Protein AF-A0A381S4Q2-F1 (afdb_monomer)

Radius of gyration: 21.2 Å; Cα contacts (8 Å, |Δi|>4): 21; chains: 1; bounding box: 33×35×58 Å

Sequence (67 aa):
MNNFNVWVEAINAVLWSSPVLYTLLFTGVVFTFWSGFSQYYALTHGFKVIRGDYDKADDPGAITHFQ

Organism: NCBI:txid408172

Secondary structure (DSSP, 8-state):
--HHHHHHHHHHHHHTSHHHHHHHHHHHHHHHHHTTSTHHHHHHHHHHHTTTTT--TTSS-SS-TT-

Solvent-accessible surface area (backbone atoms only — not comparable to full-atom values): 4144 Å² total; per-residue (Å²): 131,59,75,67,57,55,53,52,52,55,51,49,57,53,68,72,27,67,70,48,52,51,50,54,52,50,51,54,51,50,52,39,60,73,57,67,55,43,66,62,55,50,60,62,49,46,51,37,50,74,67,50,80,72,69,59,97,81,56,99,61,99,59,61,100,87,110

Foldseek 3Di:
DPPVVVVVVVVVCVCPDPVVVVVVVVVVVVCCVVVVNCVVVCVVVVVCQVVCVPPDPPPPDPDRPPD

Structure (mmCIF, N/CA/C/O backbone):
data_AF-A0A381S4Q2-F1
#
_entry.id   AF-A0A381S4Q2-F1
#
loop_
_atom_site.group_PDB
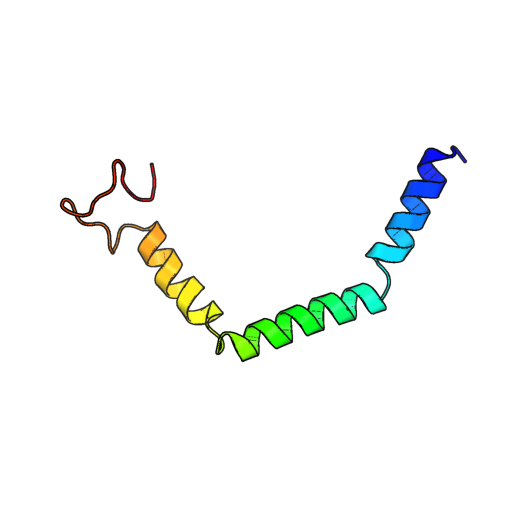_atom_site.id
_atom_site.type_symbol
_atom_site.label_atom_id
_atom_site.label_alt_id
_atom_site.label_comp_id
_atom_site.label_asym_id
_atom_site.label_entity_id
_atom_site.label_seq_id
_atom_site.pdbx_PDB_ins_code
_atom_site.Cartn_x
_atom_site.Cartn_y
_atom_site.Cartn_z
_atom_site.occupancy
_atom_site.B_iso_or_equiv
_atom_site.auth_seq_id
_atom_site.auth_comp_id
_atom_site.auth_asym_id
_atom_site.auth_atom_id
_atom_site.pdbx_PDB_model_num
ATOM 1 N N . MET A 1 1 ? 11.755 20.106 -25.774 1.00 62.44 1 MET A N 1
ATOM 2 C CA . MET A 1 1 ? 11.230 19.503 -24.532 1.00 62.44 1 MET A CA 1
ATOM 3 C C . MET A 1 1 ? 12.157 19.913 -23.398 1.00 62.44 1 MET A C 1
ATOM 5 O O . MET A 1 1 ? 13.359 19.771 -23.575 1.00 62.44 1 MET A O 1
ATOM 9 N N . ASN A 1 2 ? 11.658 20.467 -22.291 1.00 88.12 2 ASN A N 1
ATOM 10 C CA . ASN A 1 2 ? 12.521 20.819 -21.154 1.00 88.12 2 ASN A CA 1
ATOM 11 C C . ASN A 1 2 ? 13.036 19.535 -20.484 1.00 88.12 2 ASN A C 1
ATOM 13 O O . ASN A 1 2 ? 12.270 18.582 -20.364 1.00 88.12 2 ASN A O 1
ATOM 17 N N . ASN A 1 3 ? 14.289 19.514 -20.009 1.00 89.62 3 ASN A N 1
ATOM 18 C CA . ASN A 1 3 ? 14.891 18.335 -19.359 1.00 89.62 3 ASN A CA 1
ATOM 19 C C . ASN A 1 3 ? 14.024 17.780 -18.215 1.00 89.62 3 ASN A C 1
ATOM 21 O O . ASN A 1 3 ? 13.955 16.573 -18.021 1.00 89.62 3 ASN A O 1
ATOM 25 N N . PHE A 1 4 ? 13.315 18.654 -17.497 1.00 93.12 4 PHE A N 1
ATOM 26 C CA . PHE A 1 4 ? 12.348 18.274 -16.468 1.00 93.12 4 PHE A CA 1
ATOM 27 C C . PHE A 1 4 ? 11.224 17.369 -17.000 1.00 93.12 4 PHE A C 1
ATOM 29 O O . PHE A 1 4 ? 10.927 16.345 -16.395 1.00 93.12 4 PHE A O 1
ATOM 36 N N . ASN A 1 5 ? 10.641 17.696 -18.156 1.00 94.19 5 ASN A N 1
ATOM 37 C CA . ASN A 1 5 ? 9.535 16.920 -18.722 1.00 94.19 5 ASN A CA 1
ATOM 38 C C . ASN A 1 5 ? 9.988 15.517 -19.140 1.00 94.19 5 ASN A C 1
ATOM 40 O O . ASN A 1 5 ? 9.248 14.563 -18.943 1.00 94.19 5 ASN A O 1
ATOM 44 N N . VAL A 1 6 ? 11.224 15.377 -19.633 1.00 94.31 6 VAL A N 1
ATOM 45 C CA . VAL A 1 6 ? 11.803 14.068 -19.987 1.00 94.31 6 VAL A CA 1
ATOM 46 C C . VAL A 1 6 ? 11.914 13.165 -18.755 1.00 94.31 6 VAL A C 1
ATOM 48 O O . VAL A 1 6 ? 11.586 11.983 -18.819 1.00 94.31 6 VAL A O 1
ATOM 51 N N . TRP A 1 7 ? 12.323 13.720 -17.611 1.00 95.81 7 TRP A N 1
ATOM 52 C CA . TRP A 1 7 ? 12.374 12.969 -16.354 1.00 95.81 7 TRP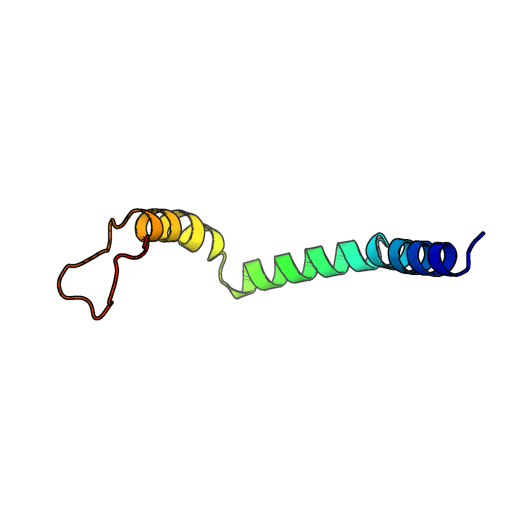 A CA 1
ATOM 53 C C . TRP A 1 7 ? 10.987 12.562 -15.857 1.00 95.81 7 TRP A C 1
ATOM 55 O O . TRP A 1 7 ? 10.801 11.422 -15.433 1.00 95.81 7 TRP A O 1
ATOM 65 N N . VAL A 1 8 ? 10.007 13.464 -15.941 1.00 96.12 8 VAL A N 1
ATOM 66 C CA . VAL A 1 8 ? 8.617 13.161 -15.571 1.00 96.12 8 VAL A CA 1
ATOM 67 C C . VAL A 1 8 ? 8.052 12.045 -16.453 1.00 96.12 8 VAL A C 1
ATOM 69 O O . VAL A 1 8 ? 7.460 11.102 -15.934 1.00 96.12 8 VAL A O 1
ATOM 72 N N . GLU A 1 9 ? 8.287 12.096 -17.764 1.00 95.62 9 GLU A N 1
ATOM 73 C CA . GLU A 1 9 ? 7.849 11.060 -18.706 1.00 95.62 9 GLU A CA 1
ATOM 74 C C . GLU A 1 9 ? 8.510 9.703 -18.429 1.00 95.62 9 GLU A C 1
ATOM 76 O O . GLU A 1 9 ? 7.825 8.679 -18.439 1.00 95.62 9 GLU A O 1
ATOM 81 N N . ALA A 1 10 ? 9.809 9.681 -18.113 1.00 95.12 10 ALA A N 1
ATOM 82 C CA . ALA A 1 10 ? 10.523 8.450 -17.774 1.00 95.12 10 ALA A CA 1
ATOM 83 C C . ALA A 1 10 ? 9.969 7.787 -16.501 1.00 95.12 10 ALA A C 1
ATOM 85 O O . ALA A 1 10 ? 9.754 6.575 -16.472 1.00 95.12 10 ALA A O 1
ATOM 86 N N . ILE A 1 11 ? 9.683 8.577 -15.461 1.00 95.31 11 ILE A N 1
ATOM 87 C CA . ILE A 1 11 ? 9.061 8.078 -14.226 1.00 95.31 11 ILE A CA 1
ATOM 88 C C . ILE A 1 11 ? 7.653 7.558 -14.518 1.00 95.31 11 ILE A C 1
ATOM 90 O O . ILE A 1 11 ? 7.290 6.466 -14.081 1.00 95.31 11 ILE A O 1
ATOM 94 N N . ASN A 1 12 ? 6.874 8.313 -15.292 1.00 95.56 12 ASN A N 1
ATOM 95 C CA . ASN A 1 12 ? 5.521 7.937 -15.675 1.00 95.56 12 ASN A CA 1
ATOM 96 C C . ASN A 1 12 ? 5.510 6.584 -16.408 1.00 95.56 12 ASN A C 1
ATOM 98 O O . ASN A 1 12 ? 4.723 5.702 -16.071 1.00 95.56 12 ASN A O 1
ATOM 102 N N . ALA A 1 13 ? 6.436 6.376 -17.345 1.00 95.56 13 ALA A N 1
ATOM 103 C CA . ALA A 1 13 ? 6.556 5.117 -18.075 1.00 95.56 13 ALA A CA 1
ATOM 104 C C . ALA A 1 13 ? 6.809 3.910 -17.154 1.00 95.56 13 ALA A C 1
ATOM 106 O O . ALA A 1 13 ? 6.277 2.831 -17.404 1.00 95.56 13 ALA A O 1
ATOM 107 N N . VAL A 1 14 ? 7.582 4.085 -16.077 1.00 94.94 14 VAL A N 1
ATOM 108 C CA . VAL A 1 14 ? 7.845 3.017 -15.101 1.00 94.94 14 VAL A CA 1
ATOM 109 C C . VAL A 1 14 ? 6.636 2.783 -14.197 1.00 94.94 14 VAL A C 1
ATOM 111 O O . VAL A 1 14 ? 6.204 1.640 -14.051 1.00 94.94 14 VAL A O 1
ATOM 114 N N . LEU A 1 15 ? 6.069 3.842 -13.612 1.00 94.81 15 LEU A N 1
ATOM 115 C CA . LEU A 1 15 ? 4.964 3.736 -12.650 1.00 94.81 15 LEU A CA 1
ATOM 116 C C . LEU A 1 15 ? 3.711 3.102 -13.260 1.00 94.81 15 LEU A C 1
ATOM 118 O O . LEU A 1 15 ? 3.059 2.287 -12.611 1.00 94.81 15 LEU A O 1
ATOM 122 N N . TRP A 1 16 ? 3.404 3.439 -14.512 1.00 94.38 16 TRP A N 1
ATOM 123 C CA . TRP A 1 16 ? 2.240 2.910 -15.227 1.00 94.38 16 TRP A CA 1
ATOM 124 C C . TRP A 1 16 ? 2.553 1.665 -16.059 1.00 94.38 16 TRP A C 1
ATOM 126 O O . TRP A 1 16 ? 1.726 1.231 -16.861 1.00 94.38 16 TRP A O 1
ATOM 136 N N . SER A 1 17 ? 3.737 1.074 -15.886 1.00 94.31 17 SER A N 1
ATOM 137 C CA . SER A 1 17 ? 4.087 -0.165 -16.572 1.00 94.31 17 SER A CA 1
ATOM 138 C C . SER A 1 17 ? 3.298 -1.353 -16.009 1.00 94.31 17 SER A C 1
ATOM 140 O O . SER A 1 17 ? 3.087 -1.488 -14.799 1.00 94.31 17 SER A O 1
ATOM 142 N N . SER A 1 18 ? 2.891 -2.271 -16.889 1.00 96.31 18 SER A N 1
ATOM 143 C CA . SER A 1 18 ? 2.162 -3.484 -16.500 1.00 96.31 18 SER A CA 1
ATOM 144 C C . SER A 1 18 ? 2.874 -4.328 -15.427 1.00 96.31 18 SER A C 1
ATOM 146 O O . SER A 1 18 ? 2.190 -4.811 -14.526 1.00 96.31 18 SER A O 1
ATOM 148 N N . PRO A 1 19 ? 4.216 -4.497 -15.436 1.00 96.00 19 PRO A N 1
ATOM 149 C CA . PRO A 1 19 ? 4.914 -5.229 -14.378 1.00 96.00 19 PRO A CA 1
ATOM 150 C C . PRO A 1 19 ? 4.717 -4.632 -12.980 1.00 96.00 19 PRO A C 1
ATOM 152 O O . PRO A 1 19 ? 4.542 -5.383 -12.019 1.00 96.00 19 PRO A O 1
ATOM 155 N N . VAL A 1 20 ? 4.700 -3.300 -12.855 1.00 96.31 20 VAL A N 1
ATOM 156 C CA . VAL A 1 20 ? 4.452 -2.622 -11.572 1.00 96.31 20 VAL A CA 1
ATOM 157 C C . VAL A 1 20 ? 3.023 -2.883 -11.104 1.00 96.31 20 VAL A C 1
ATOM 159 O O . VAL A 1 20 ? 2.824 -3.256 -9.948 1.00 96.31 20 VAL A O 1
ATOM 162 N N . LEU A 1 21 ? 2.042 -2.796 -12.009 1.00 95.69 21 LEU A N 1
ATOM 163 C CA . LEU A 1 21 ? 0.646 -3.138 -11.714 1.00 95.69 21 LEU A CA 1
ATOM 164 C C . LEU A 1 21 ? 0.493 -4.580 -11.214 1.00 95.69 21 LEU A C 1
ATOM 166 O O . LEU A 1 21 ? -0.136 -4.807 -10.179 1.00 95.69 21 LEU A O 1
ATOM 170 N N . TYR A 1 22 ? 1.092 -5.553 -11.905 1.00 97.25 22 TYR A N 1
ATOM 171 C CA . TYR A 1 22 ? 1.028 -6.956 -11.486 1.00 97.25 22 TYR A CA 1
ATOM 172 C C . TYR A 1 22 ? 1.731 -7.196 -10.150 1.00 97.25 22 TYR A C 1
ATOM 174 O O . TYR A 1 22 ? 1.216 -7.943 -9.321 1.00 97.25 22 TYR A O 1
ATOM 182 N N . THR A 1 23 ? 2.864 -6.534 -9.907 1.00 97.12 23 THR A N 1
ATOM 183 C CA . THR A 1 23 ? 3.600 -6.643 -8.639 1.00 97.12 23 THR A CA 1
ATOM 184 C C . THR A 1 23 ? 2.784 -6.084 -7.476 1.00 97.12 23 THR A C 1
ATOM 186 O O . THR A 1 23 ? 2.701 -6.713 -6.420 1.00 97.12 23 THR A O 1
ATOM 189 N N . LEU A 1 24 ? 2.131 -4.934 -7.672 1.00 96.69 24 LEU A N 1
ATOM 190 C CA . LEU A 1 24 ? 1.271 -4.320 -6.664 1.00 96.69 24 LEU A CA 1
ATOM 191 C C . LEU A 1 24 ? 0.063 -5.211 -6.348 1.00 96.69 24 LEU A C 1
ATOM 193 O O . LEU A 1 24 ? -0.222 -5.473 -5.179 1.00 96.69 24 LEU A O 1
ATOM 197 N N . LEU A 1 25 ? -0.601 -5.733 -7.386 1.00 96.94 25 LEU A N 1
ATOM 198 C CA . LEU A 1 25 ? -1.721 -6.660 -7.232 1.00 96.94 25 LEU A CA 1
ATOM 199 C C . LEU A 1 25 ? -1.291 -7.925 -6.481 1.00 96.94 25 LEU A C 1
ATOM 201 O O . LEU A 1 25 ? -1.933 -8.311 -5.507 1.00 96.94 25 LEU A O 1
ATOM 205 N N . PHE A 1 26 ? -0.187 -8.548 -6.899 1.00 97.75 26 PHE A N 1
ATOM 206 C CA . PHE A 1 26 ? 0.332 -9.762 -6.274 1.00 97.75 26 PHE A CA 1
ATOM 207 C C . PHE A 1 26 ? 0.689 -9.537 -4.804 1.00 97.75 26 PHE A C 1
ATOM 209 O O . PHE A 1 26 ? 0.322 -10.341 -3.953 1.00 97.75 26 PHE A O 1
ATOM 216 N N . THR A 1 27 ? 1.327 -8.409 -4.487 1.00 97.06 27 THR A N 1
ATOM 217 C CA . THR A 1 27 ? 1.645 -8.023 -3.105 1.00 97.06 27 THR A CA 1
ATOM 218 C C . THR A 1 27 ? 0.376 -7.915 -2.256 1.00 97.06 27 THR A C 1
ATOM 220 O O . THR A 1 27 ? 0.311 -8.477 -1.163 1.00 97.06 27 THR A O 1
ATOM 223 N N . GLY A 1 28 ? -0.671 -7.265 -2.778 1.00 95.25 28 GLY A N 1
ATOM 224 C CA . GLY A 1 28 ? -1.969 -7.182 -2.106 1.00 95.25 28 GLY A CA 1
ATOM 225 C C . GLY A 1 28 ? -2.614 -8.552 -1.881 1.00 95.25 28 GLY A C 1
ATOM 226 O O . GLY A 1 28 ? -3.126 -8.828 -0.794 1.00 95.25 28 GLY A O 1
ATOM 227 N N . VAL A 1 29 ? -2.546 -9.441 -2.874 1.00 96.25 29 VAL A 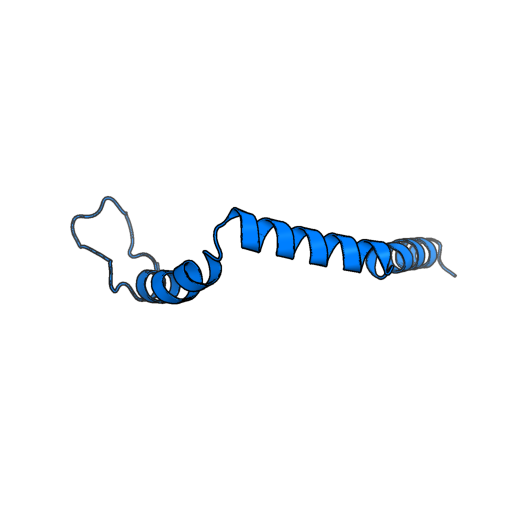N 1
ATOM 228 C CA . VAL A 1 29 ? -3.058 -10.816 -2.770 1.00 96.25 29 VAL A CA 1
ATOM 229 C C . VAL A 1 29 ? -2.296 -11.606 -1.703 1.00 96.25 29 VAL A C 1
ATOM 231 O O . VAL A 1 29 ? -2.921 -12.207 -0.831 1.00 96.25 29 VAL A O 1
ATOM 234 N N . VAL A 1 30 ? -0.961 -11.554 -1.706 1.00 96.81 30 VAL A N 1
ATOM 235 C CA . VAL A 1 30 ? -0.122 -12.224 -0.699 1.00 96.81 30 VAL A CA 1
ATOM 236 C C . VAL A 1 30 ? -0.467 -11.742 0.706 1.00 96.81 30 VAL A C 1
ATOM 238 O O . VAL A 1 30 ? -0.703 -12.569 1.584 1.00 96.81 30 VAL A O 1
ATOM 241 N N . PHE A 1 31 ? -0.571 -10.430 0.931 1.00 95.25 31 PHE A N 1
ATOM 242 C CA . PHE A 1 31 ? -0.942 -9.900 2.247 1.00 95.25 31 PHE A CA 1
ATOM 243 C C . PHE A 1 31 ? -2.375 -10.237 2.654 1.00 95.25 31 PHE A C 1
ATOM 245 O O . PHE A 1 31 ? -2.635 -10.459 3.837 1.00 95.25 31 PHE A O 1
ATOM 252 N N . THR A 1 32 ? -3.296 -10.352 1.698 1.00 93.88 32 THR A N 1
ATOM 253 C CA . THR A 1 32 ? -4.668 -10.804 1.968 1.00 93.88 32 THR A CA 1
ATOM 254 C C . THR A 1 32 ? -4.683 -12.227 2.515 1.00 93.88 32 THR A C 1
ATOM 256 O O . THR A 1 32 ? -5.297 -12.483 3.550 1.00 93.88 32 THR A O 1
ATOM 259 N N . PHE A 1 33 ? -3.963 -13.144 1.868 1.00 94.81 33 PHE A N 1
ATOM 260 C CA . PHE A 1 33 ? -3.880 -14.526 2.335 1.00 94.81 33 PHE A CA 1
ATOM 261 C C . PHE A 1 33 ? -3.066 -14.654 3.622 1.00 94.81 33 PHE A C 1
ATOM 263 O O . PHE A 1 33 ? -3.489 -15.352 4.540 1.00 94.81 33 PHE A O 1
ATOM 270 N N . TRP A 1 34 ? -1.931 -13.957 3.727 1.00 94.88 34 TRP A N 1
ATOM 271 C CA . TRP A 1 34 ? -1.060 -14.049 4.899 1.00 94.88 34 TRP A CA 1
ATOM 272 C C . TRP A 1 34 ? -1.726 -13.501 6.166 1.00 94.88 34 TRP A C 1
ATOM 274 O O . TRP A 1 34 ? -1.609 -14.102 7.230 1.00 94.88 34 TRP A O 1
ATOM 284 N N . SER A 1 35 ? -2.493 -12.415 6.054 1.00 91.75 35 SER A N 1
ATOM 285 C CA . SER A 1 35 ? -3.276 -11.881 7.176 1.00 91.75 35 SER A CA 1
ATOM 286 C C . SER A 1 35 ? -4.559 -12.671 7.468 1.00 91.75 35 SER A C 1
ATOM 288 O O . SER A 1 35 ? -5.303 -12.295 8.369 1.00 91.75 35 SER A O 1
ATOM 290 N N . GLY A 1 36 ? -4.850 -13.748 6.728 1.00 90.19 36 GLY A N 1
ATOM 291 C CA . GLY A 1 36 ? -6.042 -14.571 6.938 1.00 90.19 36 GLY A CA 1
ATOM 292 C C . GLY A 1 36 ? -7.351 -13.848 6.613 1.00 90.19 36 GLY A C 1
ATOM 293 O O . GLY A 1 36 ? -8.336 -14.034 7.322 1.00 90.19 36 GLY A O 1
ATOM 294 N N . PHE A 1 37 ? -7.369 -13.007 5.571 1.00 89.00 37 PHE A N 1
ATOM 295 C CA . PHE A 1 37 ? -8.519 -12.166 5.204 1.00 89.00 37 PHE A CA 1
ATOM 296 C C . PHE A 1 37 ? -8.961 -11.195 6.318 1.00 89.00 37 PHE A C 1
ATOM 298 O O . PHE A 1 37 ? -10.136 -10.828 6.432 1.00 89.00 37 PHE A O 1
ATOM 305 N N . SER A 1 38 ? -8.005 -10.734 7.132 1.00 85.25 38 SER A N 1
ATOM 306 C CA . SER A 1 38 ? -8.245 -9.823 8.261 1.00 85.25 38 SER A CA 1
ATOM 307 C C . SER A 1 38 ? -8.866 -8.479 7.849 1.00 85.25 38 SER A C 1
ATOM 309 O O . SER A 1 38 ? -9.444 -7.790 8.687 1.00 85.25 38 SER A O 1
ATOM 311 N N . GLN A 1 39 ? -8.862 -8.116 6.560 1.00 83.69 39 GLN A N 1
ATOM 312 C CA . GLN A 1 39 ? -9.528 -6.899 6.082 1.00 83.69 39 GLN A CA 1
ATOM 313 C C . GLN A 1 39 ? -11.013 -6.852 6.460 1.00 83.69 39 GLN A C 1
ATOM 315 O O . GLN A 1 39 ? -11.520 -5.786 6.798 1.00 83.69 39 GLN A O 1
ATOM 320 N N . TYR A 1 40 ? -11.709 -7.994 6.469 1.00 80.44 40 TYR A N 1
ATOM 321 C CA . TYR A 1 40 ? -13.110 -8.042 6.895 1.00 80.44 40 TYR A CA 1
ATOM 322 C C . TYR A 1 40 ? -13.276 -7.694 8.384 1.00 80.44 40 TYR A C 1
ATOM 324 O O . TYR A 1 40 ? -14.164 -6.923 8.762 1.00 80.44 40 TYR A O 1
ATOM 332 N N . TYR A 1 41 ? -12.389 -8.218 9.234 1.00 78.56 41 TYR A N 1
ATOM 333 C CA . TYR A 1 41 ? -12.376 -7.898 10.660 1.00 78.56 41 TYR A CA 1
ATOM 334 C C . TYR A 1 41 ? -11.999 -6.431 10.887 1.00 78.56 41 TYR A C 1
ATOM 336 O O . TYR A 1 41 ? -12.696 -5.725 11.606 1.00 78.56 41 TYR A O 1
ATOM 344 N N . ALA A 1 42 ? -10.960 -5.936 10.213 1.00 82.00 42 ALA A N 1
ATOM 345 C CA . ALA A 1 42 ? -10.515 -4.552 10.324 1.00 82.00 42 ALA A CA 1
ATOM 346 C C . ALA A 1 42 ? -11.603 -3.547 9.906 1.00 82.00 42 ALA A C 1
ATOM 348 O O . ALA A 1 42 ? -11.790 -2.544 10.586 1.00 82.00 42 ALA A O 1
ATOM 349 N N . LEU A 1 43 ? -12.366 -3.820 8.844 1.00 83.06 43 LEU A N 1
ATOM 350 C CA . LEU A 1 43 ? -13.430 -2.918 8.384 1.00 83.06 43 LEU A CA 1
ATOM 351 C C . LEU A 1 43 ? -14.650 -2.910 9.319 1.00 83.06 43 LEU A C 1
ATOM 353 O O . LEU A 1 43 ? -15.253 -1.862 9.534 1.00 83.06 43 LEU A O 1
ATOM 357 N N . THR A 1 44 ? -15.013 -4.055 9.899 1.00 83.31 44 THR A N 1
ATOM 358 C CA . THR A 1 44 ? -16.189 -4.158 10.784 1.00 83.31 44 THR A CA 1
ATOM 359 C C . THR A 1 44 ? -15.886 -3.765 12.228 1.00 83.31 44 THR A C 1
ATOM 361 O O . THR A 1 44 ? -16.700 -3.104 12.873 1.00 83.31 44 THR A O 1
ATOM 364 N N . HIS A 1 45 ? -14.725 -4.158 12.748 1.00 83.06 45 HIS A N 1
ATOM 365 C CA . HIS A 1 45 ? -14.275 -3.822 14.095 1.00 83.06 45 HIS A CA 1
ATOM 366 C C . HIS A 1 45 ? -13.693 -2.409 14.148 1.00 83.06 45 HIS A C 1
ATOM 368 O O . HIS A 1 45 ? -14.052 -1.648 15.038 1.00 83.06 45 HIS A O 1
ATOM 374 N N . GLY A 1 46 ? -12.881 -2.016 13.162 1.00 82.38 46 GLY A N 1
ATOM 375 C CA . GLY A 1 46 ? -12.288 -0.679 13.095 1.00 82.38 46 GLY A CA 1
ATOM 376 C C . GLY A 1 46 ? -13.334 0.432 13.048 1.00 82.38 46 GLY A C 1
ATOM 377 O O . GLY A 1 46 ? -13.177 1.430 13.738 1.00 82.38 46 GLY A O 1
ATOM 378 N N . PHE A 1 47 ? -14.452 0.236 12.339 1.00 83.75 47 PHE A N 1
ATOM 379 C CA . PHE A 1 47 ? -15.558 1.201 12.359 1.00 83.75 47 PHE A CA 1
ATOM 380 C C . PHE A 1 47 ? -16.186 1.363 13.752 1.00 83.75 47 PHE A C 1
ATOM 382 O O . PHE A 1 47 ? -16.534 2.469 14.138 1.00 83.75 47 PHE A O 1
ATOM 389 N N . LYS A 1 48 ? -16.317 0.277 14.520 1.00 82.88 48 LYS A N 1
ATOM 390 C CA . LYS A 1 48 ? -16.840 0.315 15.897 1.00 82.88 48 LYS A CA 1
ATOM 391 C C . LYS A 1 48 ? -15.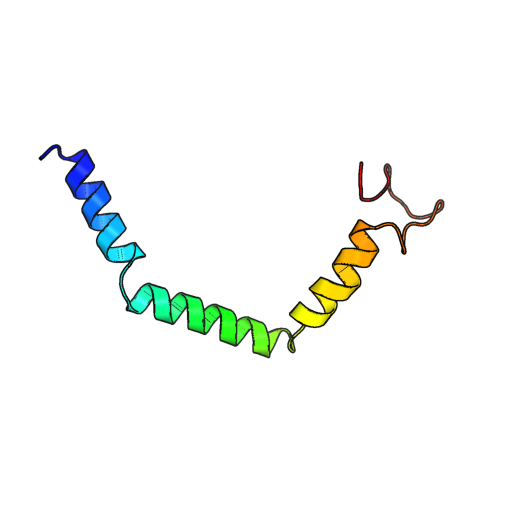842 0.952 16.871 1.00 82.88 48 LYS A C 1
ATOM 393 O O . LYS A 1 48 ? -16.245 1.686 17.768 1.00 82.88 48 LYS A O 1
ATOM 398 N N . VAL A 1 49 ? -14.543 0.716 16.663 1.00 82.88 49 VAL A N 1
ATOM 399 C CA . VAL A 1 49 ? -13.457 1.383 17.403 1.00 82.88 49 VAL A CA 1
ATOM 400 C C . VAL A 1 49 ? -13.503 2.888 17.147 1.00 82.88 49 VAL A C 1
ATOM 402 O O . VAL A 1 49 ? -13.690 3.653 18.085 1.00 82.88 49 VAL A O 1
ATOM 405 N N . ILE A 1 50 ? -13.502 3.3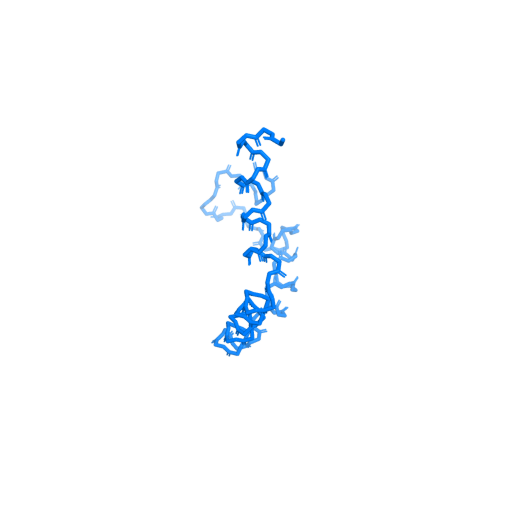13 15.880 1.00 82.38 50 ILE A N 1
ATOM 406 C CA . ILE A 1 50 ? -13.740 4.708 15.466 1.00 82.38 50 ILE A CA 1
ATOM 407 C C . ILE A 1 50 ? -15.236 5.049 15.553 1.00 82.38 50 ILE A C 1
ATOM 409 O O . ILE A 1 50 ? -15.757 5.781 14.734 1.00 82.38 50 ILE A O 1
ATOM 413 N N . ARG A 1 51 ? -16.005 4.471 16.467 1.00 80.88 51 ARG A N 1
ATOM 414 C CA . ARG A 1 51 ? -17.318 4.988 16.879 1.00 80.88 51 ARG A CA 1
ATOM 415 C C . ARG A 1 51 ? -17.352 5.214 18.388 1.00 80.88 51 ARG A C 1
ATOM 417 O O . ARG A 1 51 ? -18.252 5.887 18.881 1.00 80.88 51 ARG A O 1
ATOM 424 N N . GLY A 1 52 ? -16.321 4.753 19.097 1.00 77.56 52 GLY A N 1
ATOM 425 C CA . GLY A 1 52 ? -16.271 4.770 20.548 1.00 77.56 52 GLY A CA 1
ATOM 426 C C . GLY A 1 52 ? -17.122 3.661 21.165 1.00 77.56 52 GLY A C 1
ATOM 427 O O . GLY A 1 52 ? -17.341 3.678 22.368 1.00 77.56 52 GLY A O 1
ATOM 428 N N . ASP A 1 53 ? -17.575 2.666 20.383 1.00 80.06 53 ASP A N 1
ATOM 429 C CA . ASP A 1 53 ? -18.355 1.529 20.909 1.00 80.06 53 ASP A CA 1
ATOM 430 C C . ASP A 1 53 ? -17.542 0.707 21.936 1.00 80.06 53 ASP A C 1
ATOM 432 O O . ASP A 1 53 ? -18.111 -0.072 22.702 1.00 80.06 53 ASP A O 1
ATOM 436 N N . TYR A 1 54 ? -16.214 0.868 21.939 1.00 79.25 54 TYR A N 1
ATOM 437 C CA . TYR A 1 54 ? -15.280 0.203 22.847 1.00 79.25 54 TYR A CA 1
ATOM 438 C C . TYR A 1 54 ? -14.550 1.157 23.811 1.00 79.25 54 TYR A C 1
ATOM 440 O O . TYR A 1 54 ? -13.724 0.673 24.585 1.00 79.25 54 TYR A O 1
ATOM 448 N N . ASP A 1 55 ? -14.842 2.465 23.787 1.00 75.12 55 ASP A N 1
ATOM 449 C CA . ASP A 1 55 ? -14.208 3.443 24.682 1.00 75.12 55 ASP A CA 1
ATOM 450 C C . ASP A 1 55 ? -14.672 3.213 26.130 1.00 75.12 55 ASP A C 1
ATOM 452 O O . ASP A 1 55 ? -15.870 3.081 26.400 1.00 75.12 55 ASP A O 1
ATOM 456 N N . LYS A 1 56 ? -13.732 3.188 27.084 1.00 75.69 56 LYS A N 1
ATOM 457 C CA . LYS A 1 56 ? -14.034 3.144 28.522 1.00 75.69 56 LYS A CA 1
ATOM 458 C C . LYS A 1 56 ? -13.374 4.300 29.256 1.00 75.69 56 LYS A C 1
ATOM 460 O O . LYS A 1 56 ? -12.283 4.738 28.908 1.00 75.69 56 LYS A O 1
ATOM 465 N N . ALA A 1 57 ? -14.050 4.784 30.295 1.00 71.75 57 ALA A N 1
ATOM 466 C CA . ALA A 1 57 ? -13.615 5.946 31.068 1.00 71.75 57 ALA A CA 1
ATOM 467 C C . ALA A 1 57 ? -12.355 5.692 31.921 1.00 71.75 57 ALA A C 1
ATOM 469 O O . ALA A 1 57 ? -11.751 6.643 32.408 1.00 71.75 57 ALA A O 1
ATOM 470 N N . ASP A 1 58 ? -11.985 4.428 32.129 1.00 73.88 58 ASP A N 1
ATOM 471 C CA . ASP A 1 58 ? -10.854 3.970 32.937 1.00 73.88 58 ASP A CA 1
ATOM 472 C C . ASP A 1 58 ? -9.648 3.494 32.106 1.00 73.88 58 ASP A C 1
ATOM 474 O O . ASP A 1 58 ? -8.609 3.167 32.684 1.00 73.88 58 ASP A O 1
ATOM 478 N N . ASP A 1 59 ? -9.753 3.472 30.771 1.00 75.19 59 ASP A N 1
ATOM 479 C CA . ASP A 1 59 ? -8.647 3.065 29.902 1.00 7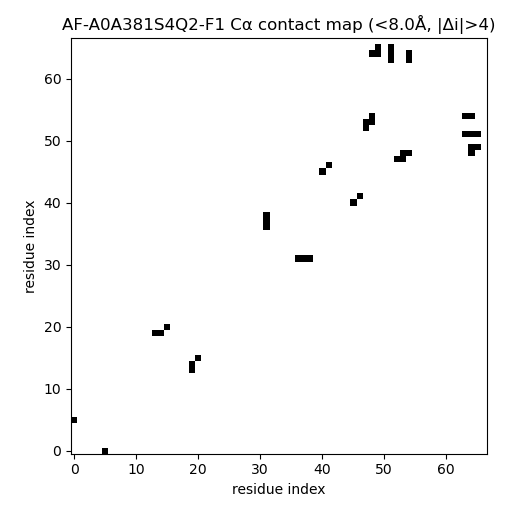5.19 59 ASP A CA 1
ATOM 480 C C . ASP A 1 59 ? -7.531 4.142 29.897 1.00 75.19 59 ASP A C 1
ATOM 482 O O . ASP A 1 59 ? -7.818 5.343 29.905 1.00 75.19 59 ASP A O 1
ATOM 486 N N . PRO A 1 60 ? -6.237 3.750 29.891 1.00 66.75 60 PRO A N 1
ATOM 487 C CA . PRO A 1 60 ? -5.105 4.676 29.958 1.00 66.75 60 PRO A CA 1
ATOM 488 C C . PRO A 1 60 ? -4.930 5.439 28.631 1.00 66.75 60 PRO 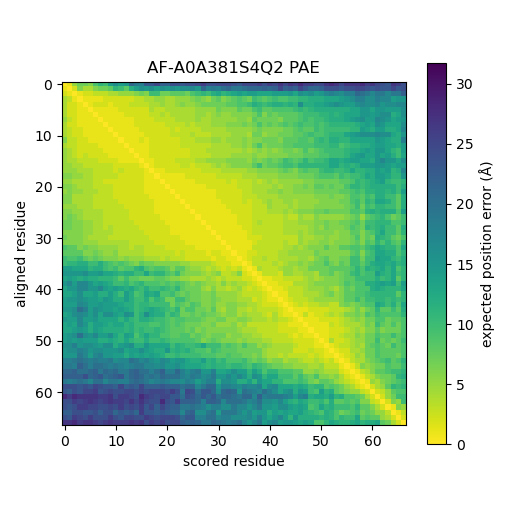A C 1
ATOM 490 O O . PRO A 1 60 ? -4.071 5.116 27.814 1.00 66.75 60 PRO A O 1
ATOM 493 N N . GLY A 1 61 ? -5.752 6.466 28.417 1.00 65.88 61 GLY A N 1
ATOM 494 C CA . GLY A 1 61 ? -5.712 7.382 27.277 1.00 65.88 61 GLY A CA 1
ATOM 495 C C . GLY A 1 61 ? -6.072 8.804 27.712 1.00 65.88 61 GLY A C 1
ATOM 496 O O . GLY A 1 61 ? -6.939 9.004 28.556 1.00 65.88 61 GLY A O 1
ATOM 497 N N . ALA A 1 62 ? -5.375 9.810 27.176 1.00 58.88 62 ALA A N 1
ATOM 498 C CA . ALA A 1 62 ? -5.575 11.212 27.567 1.00 58.88 62 ALA A CA 1
ATOM 499 C C . ALA A 1 62 ? -6.807 11.868 26.908 1.00 58.88 62 ALA A C 1
ATOM 501 O O . ALA A 1 62 ? -7.251 12.924 27.357 1.00 58.88 62 ALA A O 1
ATOM 502 N N . ILE A 1 63 ? -7.328 11.257 25.841 1.00 60.06 63 ILE A N 1
ATOM 503 C CA . ILE A 1 63 ? -8.435 11.722 24.997 1.00 60.06 63 ILE A CA 1
ATOM 504 C C . ILE A 1 63 ? -9.192 10.503 24.450 1.00 60.06 63 ILE A C 1
ATOM 506 O O . ILE A 1 63 ? -8.635 9.404 24.400 1.00 60.06 63 ILE A O 1
ATOM 510 N N . THR A 1 64 ? -10.457 10.680 24.061 1.00 60.59 64 THR A N 1
ATOM 511 C CA . THR A 1 64 ? -11.213 9.636 23.348 1.00 60.59 64 THR A CA 1
ATOM 512 C C . THR A 1 64 ? -10.573 9.380 21.985 1.00 60.59 64 THR A C 1
ATOM 514 O O . THR A 1 64 ? -9.888 10.252 21.459 1.00 60.59 64 THR A O 1
ATOM 517 N N . HIS A 1 65 ? -10.813 8.223 21.361 1.00 58.69 65 HIS A N 1
ATOM 518 C CA . HIS A 1 65 ? -10.174 7.845 20.085 1.00 58.69 65 HIS A CA 1
ATOM 519 C C . HIS A 1 65 ? -10.494 8.799 18.896 1.00 58.69 65 HIS A C 1
ATOM 521 O O . HIS A 1 65 ? -10.001 8.614 17.780 1.00 58.69 65 HIS A O 1
ATOM 527 N N . PHE A 1 66 ? -11.338 9.808 19.128 1.00 57.66 66 PHE A N 1
ATOM 528 C CA . PHE A 1 66 ? -11.801 10.821 18.181 1.00 57.66 66 PHE A CA 1
ATOM 529 C C . PHE A 1 66 ? -11.339 12.252 18.464 1.00 57.66 66 PHE A C 1
ATOM 531 O O . PHE A 1 66 ? -11.667 13.147 17.679 1.00 57.66 66 PHE A O 1
ATOM 538 N N . GLN A 1 67 ? -10.632 12.482 19.567 1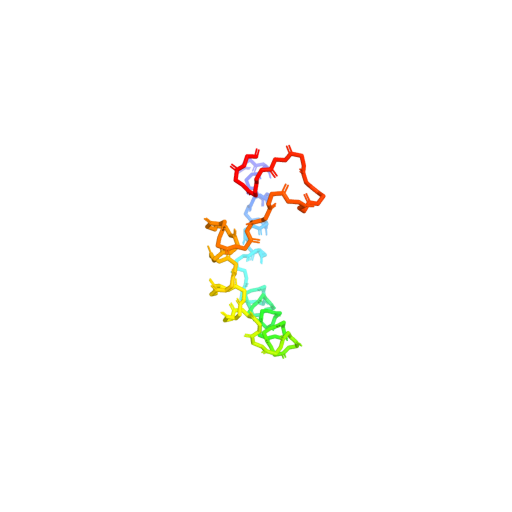.00 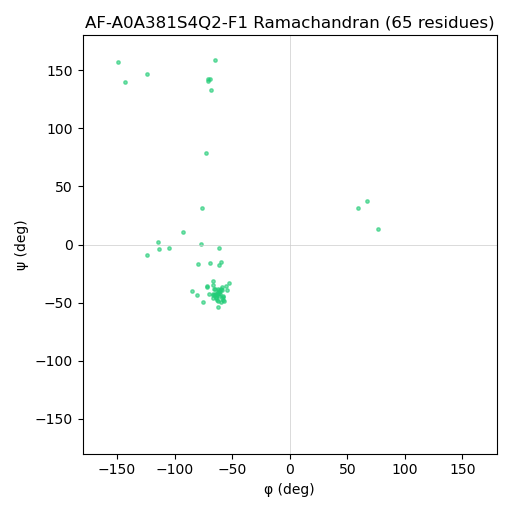56.06 67 GLN A N 1
ATOM 539 C CA . GLN A 1 67 ? -9.930 13.739 19.834 1.00 56.06 67 GLN A CA 1
ATOM 540 C C . GLN A 1 67 ? -8.428 13.541 19.675 1.00 56.06 67 GLN A C 1
ATOM 542 O O . GLN A 1 67 ? -7.756 14.567 19.429 1.00 56.06 67 GLN A O 1
#

Mean predicted aligned error: 8.58 Å

pLDDT: mean 85.4, std 12.11, range [56.06, 97.75]